Protein AF-A0A1A2ZGG6-F1 (afdb_monomer)

Radius of gyration: 10.1 Å; Cα contacts (8 Å, |Δi|>4): 42; chains: 1; bounding box: 22×21×24 Å

Secondary structure (DSSP, 8-state):
--S-TTTEEE-TTS-EEES--S--TTTHHHHHHHHHH-TT-------

Structure (mmCIF, N/CA/C/O backbone):
data_AF-A0A1A2ZGG6-F1
#
_entry.id   AF-A0A1A2ZGG6-F1
#
loop_
_atom_site.group_PDB
_atom_site.id
_atom_site.type_symbol
_atom_site.label_atom_id
_atom_site.label_alt_id
_atom_site.label_comp_id
_atom_site.label_asym_id
_atom_site.label_entity_id
_atom_site.label_seq_id
_atom_site.pdbx_PDB_ins_code
_atom_site.Cartn_x
_atom_site.Cartn_y
_atom_site.Cartn_z
_atom_site.occupancy
_atom_site.B_iso_or_equiv
_atom_site.auth_seq_id
_atom_site.auth_comp_id
_atom_site.auth_asym_id
_atom_site.auth_atom_id
_atom_site.pdbx_PDB_model_num
ATOM 1 N N . MET A 1 1 ? -1.002 11.970 -7.486 1.00 48.28 1 MET A N 1
ATOM 2 C CA . MET A 1 1 ? -2.223 11.265 -7.046 1.00 48.28 1 MET A CA 1
ATOM 3 C C . MET A 1 1 ? -1.753 9.873 -6.672 1.00 48.28 1 MET A C 1
ATOM 5 O O . MET A 1 1 ? -1.534 9.065 -7.560 1.00 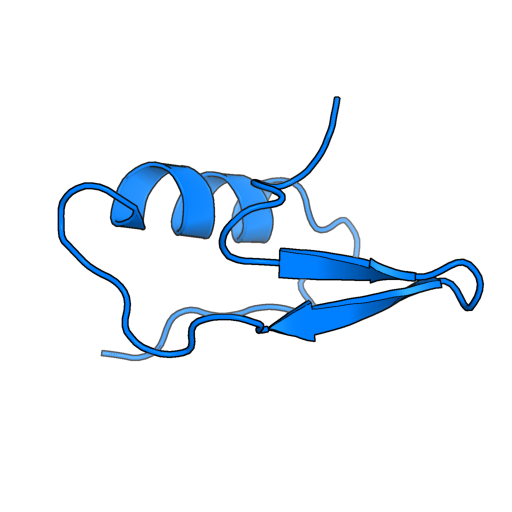48.28 1 MET A O 1
ATOM 9 N N . GLY A 1 2 ? -1.354 9.697 -5.416 1.00 55.25 2 GLY A N 1
ATOM 10 C CA . GLY A 1 2 ? -0.635 8.514 -4.951 1.00 55.25 2 GLY A CA 1
ATOM 11 C C . GLY A 1 2 ? -1.465 7.807 -3.899 1.00 55.25 2 GLY A C 1
ATOM 12 O O . GLY A 1 2 ? -2.050 8.457 -3.037 1.00 55.25 2 GLY A O 1
ATOM 13 N N . ILE A 1 3 ? -1.529 6.491 -4.028 1.00 62.22 3 ILE A N 1
ATOM 14 C CA . ILE A 1 3 ?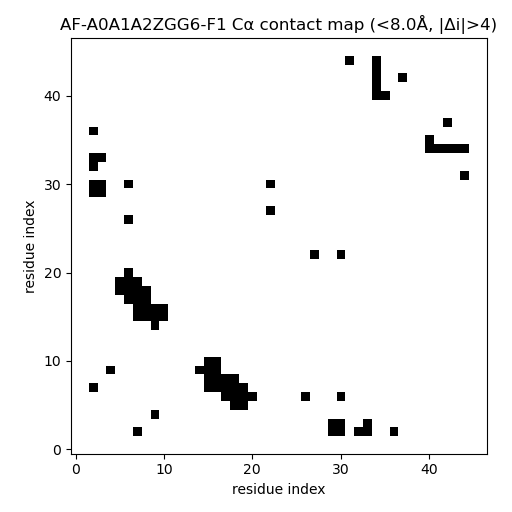 -2.023 5.581 -3.007 1.00 62.22 3 ILE A CA 1
ATOM 15 C C . ILE A 1 3 ? -1.195 5.805 -1.731 1.00 62.22 3 ILE A C 1
ATOM 17 O O . ILE A 1 3 ? 0.011 6.008 -1.817 1.00 62.22 3 ILE A O 1
ATOM 21 N N . ASN A 1 4 ? -1.863 5.845 -0.581 1.00 71.94 4 ASN A N 1
ATOM 22 C CA . ASN A 1 4 ? -1.342 6.350 0.686 1.00 71.94 4 ASN A CA 1
ATOM 23 C C . ASN A 1 4 ? 0.094 5.858 1.020 1.00 71.94 4 ASN A C 1
ATOM 25 O O . ASN A 1 4 ? 0.261 4.678 1.348 1.00 71.94 4 ASN A O 1
ATOM 29 N N . PRO A 1 5 ? 1.128 6.726 0.951 1.00 71.81 5 PRO A N 1
ATOM 30 C CA . PRO A 1 5 ? 2.538 6.315 0.970 1.00 71.81 5 PRO A CA 1
ATOM 31 C C . PRO A 1 5 ? 3.015 5.788 2.330 1.00 71.81 5 PRO A C 1
ATOM 33 O O . PRO A 1 5 ? 4.057 5.149 2.424 1.00 71.81 5 PRO A O 1
ATOM 36 N N . GLU A 1 6 ? 2.259 6.037 3.401 1.00 71.50 6 GLU A N 1
ATOM 37 C CA . GLU A 1 6 ? 2.553 5.481 4.727 1.00 71.50 6 GLU A CA 1
ATOM 38 C C . GLU A 1 6 ? 2.160 4.005 4.871 1.00 71.50 6 GLU A C 1
ATOM 40 O O . GLU A 1 6 ? 2.627 3.325 5.789 1.00 71.50 6 GLU A O 1
ATOM 45 N N . VAL A 1 7 ? 1.284 3.517 3.989 1.00 72.31 7 VAL A N 1
ATOM 46 C CA . VAL A 1 7 ? 0.740 2.153 4.026 1.00 72.31 7 VAL A CA 1
ATOM 47 C C . VAL A 1 7 ? 1.244 1.332 2.844 1.00 72.31 7 VAL A C 1
ATOM 49 O O . VAL A 1 7 ? 1.509 0.137 2.991 1.00 72.31 7 VAL A O 1
ATOM 52 N N . PHE A 1 8 ? 1.427 1.971 1.691 1.00 74.94 8 PHE A N 1
ATOM 53 C CA . PHE A 1 8 ? 1.815 1.321 0.451 1.00 74.94 8 PHE A CA 1
ATOM 54 C C . PHE A 1 8 ? 3.022 2.011 -0.170 1.00 74.94 8 PHE A C 1
ATOM 56 O O . PHE A 1 8 ? 3.048 3.227 -0.325 1.00 74.94 8 PHE A O 1
ATOM 63 N N . ASP A 1 9 ? 3.983 1.206 -0.594 1.00 79.25 9 ASP A N 1
ATOM 64 C CA . ASP A 1 9 ? 5.150 1.639 -1.347 1.00 79.25 9 ASP A CA 1
ATOM 65 C C . ASP A 1 9 ? 4.992 1.170 -2.791 1.00 79.25 9 ASP A C 1
ATOM 67 O O . ASP A 1 9 ? 4.968 -0.034 -3.057 1.00 79.25 9 ASP A O 1
ATOM 71 N N . LEU A 1 10 ? 4.825 2.108 -3.723 1.00 76.75 10 LEU A N 1
ATOM 72 C CA . LEU A 1 10 ? 4.868 1.813 -5.152 1.00 76.75 10 LEU A CA 1
ATOM 73 C C . LEU A 1 10 ? 6.283 2.110 -5.644 1.00 76.75 10 LEU A C 1
ATOM 75 O O . LEU A 1 10 ? 6.639 3.271 -5.839 1.00 76.75 10 LEU A O 1
ATOM 79 N N . GLY A 1 11 ? 7.081 1.054 -5.798 1.00 73.31 11 GLY A N 1
ATOM 80 C CA . GLY A 1 11 ? 8.450 1.169 -6.294 1.00 73.31 11 GLY A CA 1
ATOM 81 C C . GLY A 1 11 ? 8.516 1.337 -7.814 1.00 73.31 11 GLY A C 1
ATO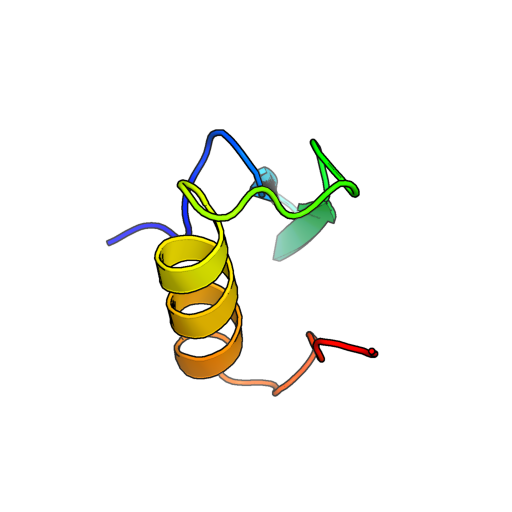M 82 O O . GLY A 1 11 ? 7.541 1.090 -8.524 1.00 73.31 11 GLY A O 1
ATOM 83 N N . ASP A 1 12 ? 9.699 1.696 -8.313 1.00 77.50 12 ASP A N 1
ATOM 84 C CA . ASP A 1 12 ? 9.978 1.924 -9.740 1.00 77.50 12 ASP A CA 1
ATOM 85 C C . ASP A 1 12 ? 9.741 0.700 -10.647 1.00 77.50 12 ASP A C 1
ATOM 87 O O . ASP A 1 12 ? 9.577 0.851 -11.854 1.00 77.50 12 ASP A O 1
ATOM 91 N N . ASP A 1 13 ? 9.682 -0.509 -10.082 1.00 80.38 13 ASP A N 1
ATOM 92 C CA . ASP A 1 13 ? 9.369 -1.751 -10.803 1.00 80.38 13 ASP A CA 1
ATOM 93 C C . ASP A 1 13 ? 7.856 -1.963 -11.049 1.00 80.38 13 ASP A C 1
ATOM 95 O O . ASP A 1 13 ? 7.439 -3.072 -11.383 1.00 80.38 13 ASP A O 1
ATOM 99 N N . ASP A 1 14 ? 7.010 -0.950 -10.814 1.00 72.44 14 ASP A N 1
ATOM 100 C CA . ASP A 1 14 ? 5.536 -1.056 -10.820 1.00 72.44 14 ASP A CA 1
ATOM 101 C C . ASP A 1 14 ? 4.989 -2.091 -9.805 1.00 72.44 14 ASP A C 1
ATOM 103 O O . ASP A 1 14 ? 3.837 -2.534 -9.871 1.00 72.44 14 ASP A O 1
ATOM 107 N N . VAL A 1 15 ? 5.811 -2.479 -8.824 1.00 75.06 15 VAL A N 1
ATOM 108 C CA . VAL A 1 15 ? 5.436 -3.410 -7.756 1.00 75.06 15 VAL A CA 1
ATOM 109 C C . VAL A 1 15 ? 5.000 -2.625 -6.530 1.00 75.06 15 VAL A C 1
ATOM 111 O O . VAL A 1 15 ? 5.782 -1.883 -5.934 1.00 75.06 15 VAL A O 1
ATOM 114 N N . LEU A 1 16 ? 3.754 -2.848 -6.119 1.00 77.44 16 LEU A N 1
ATOM 115 C CA . LEU A 1 16 ? 3.198 -2.274 -4.902 1.00 77.44 16 LEU A CA 1
ATOM 116 C C . LEU A 1 16 ? 3.468 -3.199 -3.707 1.00 77.44 16 LEU A C 1
ATOM 118 O O . LEU A 1 16 ? 3.055 -4.359 -3.700 1.00 77.44 16 LEU A O 1
ATOM 122 N N . ARG A 1 17 ? 4.167 -2.684 -2.695 1.00 76.06 17 ARG A N 1
ATOM 123 C CA . ARG A 1 17 ? 4.453 -3.366 -1.427 1.00 76.06 17 ARG A CA 1
ATOM 124 C C . ARG A 1 17 ? 3.618 -2.765 -0.305 1.00 76.06 17 ARG A C 1
ATOM 126 O O . ARG A 1 17 ? 3.428 -1.556 -0.237 1.00 76.06 17 ARG A O 1
ATOM 133 N N . ILE A 1 18 ? 3.147 -3.614 0.601 1.00 77.38 18 ILE A N 1
ATOM 134 C CA . ILE A 1 18 ? 2.430 -3.183 1.805 1.00 77.38 18 ILE A CA 1
ATOM 135 C C . ILE A 1 18 ? 3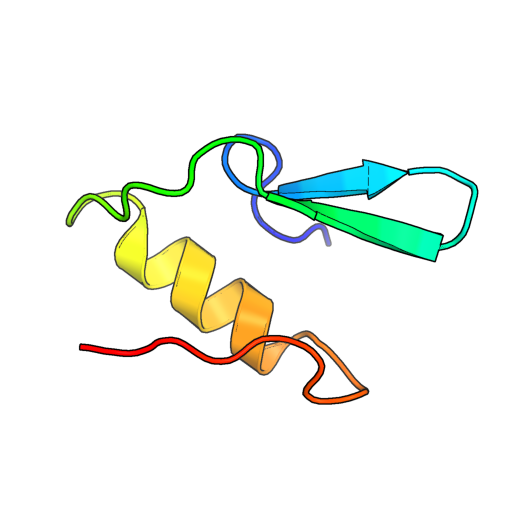.473 -2.946 2.903 1.00 77.38 18 ILE A C 1
ATOM 137 O O . ILE A 1 18 ? 4.145 -3.887 3.322 1.00 77.38 18 ILE A O 1
ATOM 141 N N . LEU A 1 19 ? 3.626 -1.697 3.345 1.00 78.94 19 LEU A N 1
ATOM 142 C CA . LEU A 1 19 ? 4.551 -1.312 4.418 1.00 78.94 19 LEU A CA 1
ATOM 143 C C . LEU A 1 19 ? 3.951 -1.553 5.807 1.00 78.94 19 LEU A C 1
ATOM 145 O O . LEU A 1 19 ? 4.667 -1.919 6.738 1.00 78.94 19 LEU A O 1
ATOM 149 N N . LYS A 1 20 ? 2.634 -1.366 5.941 1.00 72.12 20 LYS A N 1
ATOM 150 C CA . LYS A 1 20 ? 1.878 -1.619 7.171 1.00 72.12 20 LYS A CA 1
ATOM 151 C C . LYS A 1 20 ? 0.722 -2.574 6.865 1.00 72.12 20 LYS A C 1
ATOM 153 O O . LYS A 1 20 ? -0.242 -2.154 6.234 1.00 72.12 20 LYS A O 1
ATOM 158 N N . PRO A 1 21 ? 0.818 -3.854 7.267 1.00 67.38 21 PRO A N 1
ATOM 159 C CA . PRO A 1 21 ? -0.259 -4.817 7.050 1.00 67.3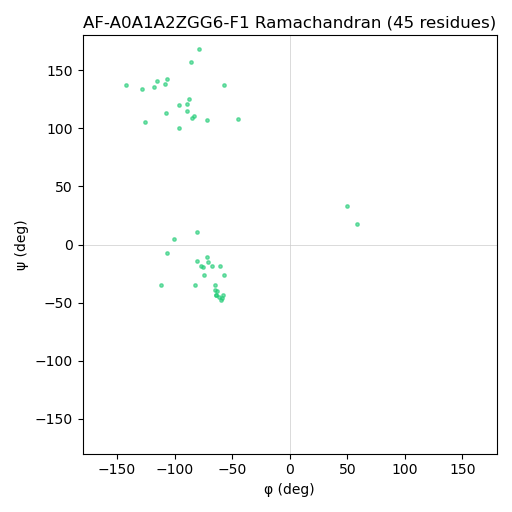8 21 PRO A CA 1
ATOM 160 C C . PRO A 1 21 ? -1.433 -4.619 8.018 1.00 67.38 21 PRO A C 1
ATOM 162 O O . PRO A 1 21 ? -2.526 -5.102 7.744 1.00 67.38 21 PRO A O 1
ATOM 165 N N . ASP A 1 22 ? -1.210 -3.923 9.134 1.00 70.50 22 ASP A N 1
ATOM 166 C CA . ASP A 1 22 ? -2.244 -3.628 10.122 1.00 70.50 22 ASP A CA 1
ATOM 167 C C . ASP A 1 22 ? -3.040 -2.393 9.686 1.00 70.50 22 ASP A C 1
ATOM 169 O O . ASP A 1 22 ? -2.507 -1.280 9.628 1.00 70.50 22 ASP A O 1
ATOM 173 N N . VAL A 1 23 ? -4.303 -2.611 9.319 1.00 73.38 23 VAL A N 1
ATOM 174 C CA . VAL A 1 23 ? -5.225 -1.542 8.933 1.00 73.38 23 VAL A CA 1
ATOM 175 C C . VAL A 1 23 ? -5.855 -0.986 10.199 1.00 73.38 23 VAL A C 1
ATOM 177 O O . VAL A 1 23 ? -6.675 -1.634 10.845 1.00 73.38 23 VAL A O 1
ATOM 180 N N . THR A 1 24 ? -5.469 0.234 10.553 1.00 79.00 24 THR A N 1
ATOM 181 C CA . THR A 1 24 ? -6.077 0.968 11.664 1.00 79.00 24 THR A CA 1
ATOM 182 C C . THR A 1 24 ? -7.318 1.724 11.176 1.00 79.00 24 THR A C 1
ATOM 184 O O . THR A 1 24 ? -7.398 2.067 9.995 1.00 79.00 24 THR A O 1
ATOM 187 N N . PRO A 1 25 ? -8.278 2.069 12.054 1.00 80.75 25 PRO A N 1
ATOM 188 C CA . PRO A 1 25 ? -9.456 2.851 11.659 1.00 80.75 25 PRO A CA 1
ATOM 189 C C . PRO A 1 25 ? -9.107 4.204 11.016 1.00 80.75 25 PRO A C 1
ATOM 191 O O . PRO A 1 25 ? -9.871 4.714 10.205 1.00 80.75 25 PRO A O 1
ATOM 194 N N . GLU A 1 26 ? -7.941 4.766 11.335 1.00 78.19 26 GLU A N 1
ATOM 195 C CA . GLU A 1 26 ? -7.435 6.007 10.737 1.00 78.19 26 GLU A CA 1
ATOM 196 C C . GLU A 1 26 ? -6.916 5.814 9.304 1.00 78.19 26 GLU A C 1
ATOM 198 O O . GLU A 1 26 ? -6.932 6.753 8.518 1.00 78.19 26 GLU A O 1
ATOM 203 N N . THR A 1 27 ? -6.470 4.604 8.948 1.00 75.31 27 THR A N 1
ATOM 204 C CA . THR A 1 27 ? -5.889 4.283 7.632 1.00 75.31 27 THR A CA 1
ATOM 205 C C . THR A 1 27 ? -6.822 3.450 6.748 1.00 75.31 27 THR A C 1
ATOM 207 O O . THR A 1 27 ? -6.540 3.261 5.563 1.00 75.31 27 THR A O 1
ATOM 210 N N . GLU A 1 28 ? -7.960 2.984 7.277 1.00 81.38 28 GLU A N 1
ATOM 211 C CA . GLU A 1 28 ? -8.936 2.162 6.551 1.00 81.38 28 GLU A CA 1
ATOM 212 C C . GLU A 1 28 ? -9.472 2.861 5.292 1.00 81.38 28 GLU A C 1
ATOM 214 O O . GLU A 1 28 ? -9.580 2.239 4.230 1.00 81.38 28 GLU A O 1
ATOM 219 N N . GLU A 1 29 ? -9.791 4.155 5.378 1.00 82.38 29 GLU A N 1
ATOM 220 C CA . GLU A 1 29 ? -10.304 4.912 4.230 1.00 82.38 29 GLU A CA 1
ATOM 221 C C . GLU A 1 29 ? -9.276 5.007 3.103 1.00 82.38 29 GLU A C 1
ATOM 223 O O . GLU A 1 29 ? -9.602 4.775 1.933 1.00 82.38 29 GLU A O 1
ATOM 228 N N . ASP A 1 30 ? -8.025 5.270 3.461 1.00 79.12 30 ASP A N 1
ATOM 229 C CA . ASP A 1 30 ? -6.907 5.326 2.534 1.00 79.12 30 ASP A CA 1
ATOM 230 C C . ASP A 1 30 ? -6.625 3.972 1.876 1.00 79.12 30 ASP A C 1
ATOM 232 O O . ASP A 1 30 ? -6.436 3.895 0.660 1.00 79.12 30 ASP A O 1
ATOM 236 N N . VAL A 1 31 ? -6.659 2.887 2.655 1.00 78.38 31 VAL A N 1
ATOM 237 C CA . VAL A 1 31 ? -6.529 1.508 2.160 1.00 78.38 31 VAL A CA 1
ATOM 238 C C . VAL A 1 31 ? -7.661 1.167 1.192 1.00 78.38 31 VAL A C 1
ATOM 240 O O . VAL A 1 31 ? -7.417 0.649 0.099 1.00 78.38 31 VAL A O 1
ATOM 243 N N . ARG A 1 32 ? -8.908 1.516 1.522 1.00 80.75 32 ARG A N 1
ATOM 244 C CA . ARG A 1 32 ? -10.043 1.324 0.607 1.00 80.75 32 ARG A CA 1
ATOM 245 C C . ARG A 1 32 ? -9.904 2.155 -0.660 1.00 80.75 32 ARG A C 1
ATOM 247 O O . ARG A 1 32 ? -10.245 1.676 -1.743 1.00 80.75 32 ARG A O 1
ATOM 254 N N . GLN A 1 33 ? -9.431 3.394 -0.556 1.00 81.25 33 GLN A N 1
ATOM 255 C CA . GLN A 1 33 ? -9.206 4.242 -1.721 1.00 81.25 33 GLN A CA 1
ATOM 256 C C . GLN A 1 33 ? -8.103 3.672 -2.615 1.00 81.25 33 GLN A C 1
ATOM 258 O O . GLN A 1 33 ? -8.265 3.660 -3.834 1.00 81.25 33 GLN A O 1
ATOM 263 N N . ALA A 1 34 ? -7.043 3.129 -2.021 1.00 77.81 34 ALA A N 1
ATOM 264 C CA . ALA A 1 34 ? -5.966 2.458 -2.729 1.00 77.81 34 ALA A CA 1
ATOM 265 C C . ALA A 1 34 ? -6.450 1.256 -3.542 1.00 77.81 34 ALA A C 1
ATOM 267 O O . ALA A 1 34 ? -6.160 1.147 -4.733 1.00 77.81 34 ALA A O 1
ATOM 268 N N . ILE A 1 35 ? -7.264 0.399 -2.921 1.00 79.06 35 ILE A N 1
ATOM 269 C CA . ILE A 1 35 ? -7.893 -0.747 -3.585 1.00 79.06 35 ILE A CA 1
ATOM 270 C C . ILE A 1 35 ? -8.755 -0.280 -4.765 1.00 79.06 35 ILE A C 1
ATOM 272 O O . ILE A 1 35 ? -8.642 -0.827 -5.861 1.00 79.06 35 ILE A O 1
ATOM 276 N N . ARG A 1 36 ? -9.574 0.766 -4.573 1.00 78.62 36 ARG A N 1
ATOM 277 C CA . ARG A 1 36 ? -10.434 1.324 -5.634 1.00 78.62 36 ARG A CA 1
ATOM 278 C C . ARG A 1 36 ? -9.649 1.949 -6.785 1.00 78.62 36 ARG A C 1
ATOM 280 O O . ARG A 1 36 ? -10.103 1.892 -7.922 1.00 78.62 36 ARG A O 1
ATOM 287 N N . GLN A 1 37 ? -8.506 2.567 -6.496 1.00 73.31 37 GLN A N 1
ATOM 288 C CA . GLN A 1 37 ? -7.656 3.189 -7.509 1.00 73.31 37 GLN A CA 1
ATOM 289 C C . GLN A 1 37 ? -6.770 2.186 -8.245 1.00 73.31 37 GLN A C 1
ATO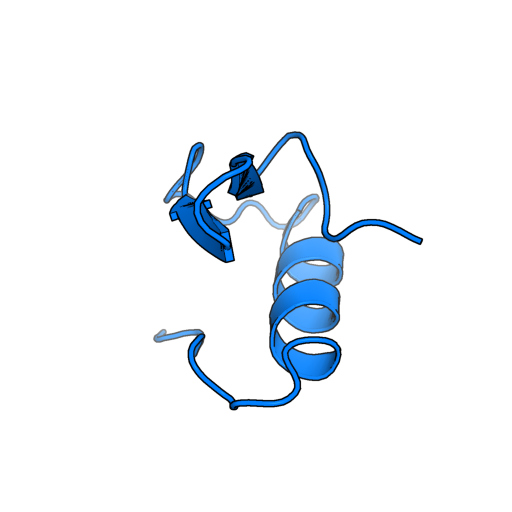M 291 O O . GLN A 1 37 ? -6.230 2.532 -9.291 1.00 73.31 37 GLN A O 1
ATOM 296 N N . CYS A 1 38 ? -6.631 0.957 -7.742 1.00 72.44 38 CYS A N 1
ATOM 297 C CA . CYS A 1 38 ? -5.809 -0.065 -8.368 1.00 72.44 38 CYS A CA 1
ATOM 298 C C . CYS A 1 38 ? -6.485 -0.577 -9.662 1.00 72.44 38 CYS A C 1
ATOM 300 O O . CYS A 1 38 ? -7.452 -1.342 -9.592 1.00 72.44 38 CYS A O 1
ATOM 302 N N . PRO A 1 39 ? -5.984 -0.222 -10.863 1.00 69.00 39 PRO A N 1
ATOM 303 C CA . PRO A 1 39 ? -6.676 -0.496 -12.128 1.00 69.00 39 PRO A CA 1
ATOM 304 C C . PRO A 1 39 ? -6.759 -1.991 -12.461 1.00 69.00 39 PRO A C 1
ATOM 306 O O . PRO A 1 39 ? -7.571 -2.400 -13.286 1.00 69.00 39 PRO A O 1
ATOM 309 N N . ARG A 1 40 ? -5.919 -2.817 -11.824 1.00 74.62 40 ARG A N 1
ATOM 310 C CA . ARG A 1 40 ? -5.874 -4.272 -12.023 1.00 74.62 40 ARG A CA 1
ATOM 311 C C . ARG A 1 40 ? -6.589 -5.063 -10.929 1.00 74.62 40 ARG A C 1
ATOM 313 O O . ARG A 1 40 ? -6.485 -6.283 -10.946 1.00 74.62 40 ARG A O 1
ATOM 320 N N . GLN A 1 41 ? -7.247 -4.393 -9.972 1.00 70.88 41 GLN A N 1
ATOM 321 C CA . GLN A 1 41 ? -7.857 -5.034 -8.794 1.00 70.88 41 GLN A CA 1
ATOM 322 C C . GLN A 1 41 ? -6.891 -5.994 -8.071 1.00 70.88 41 GLN A C 1
ATOM 324 O O . GLN A 1 41 ? -7.295 -7.016 -7.528 1.00 70.88 41 GLN A O 1
ATOM 329 N N . ALA A 1 42 ? -5.593 -5.675 -8.074 1.00 72.94 42 ALA A N 1
ATOM 330 C CA . ALA A 1 42 ? -4.557 -6.539 -7.508 1.00 72.94 42 ALA A CA 1
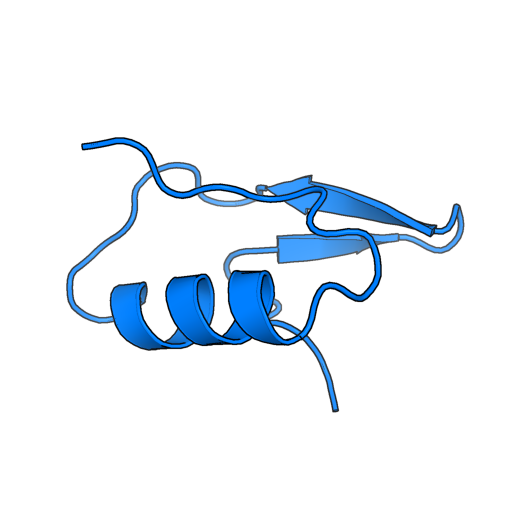ATOM 331 C C . ALA A 1 42 ? -4.580 -6.577 -5.968 1.00 72.94 42 ALA A C 1
ATOM 333 O O . ALA A 1 42 ? -3.897 -7.395 -5.360 1.00 72.94 42 ALA A O 1
ATOM 334 N N . LEU A 1 43 ? -5.352 -5.685 -5.343 1.00 72.81 43 LEU A N 1
ATOM 335 C CA . LEU A 1 43 ? -5.487 -5.555 -3.898 1.00 72.81 43 LEU A CA 1
ATOM 336 C C . LEU A 1 43 ? 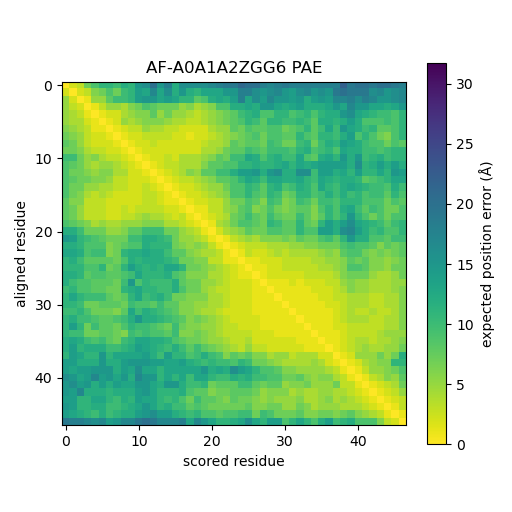-6.919 -5.899 -3.484 1.00 72.81 43 LEU A C 1
ATOM 338 O O . LEU A 1 43 ? -7.876 -5.527 -4.161 1.00 72.81 43 LEU A O 1
ATOM 342 N N . SER A 1 44 ? -7.072 -6.596 -2.362 1.00 70.94 44 SER A N 1
ATOM 343 C CA . SER A 1 44 ? -8.364 -6.912 -1.746 1.00 70.94 44 SER A CA 1
ATOM 344 C C . SER A 1 44 ? -8.220 -6.837 -0.229 1.00 70.94 44 SER A C 1
ATOM 346 O O . SER A 1 44 ? -7.214 -7.290 0.311 1.00 70.94 44 SER A O 1
ATOM 348 N N . LEU A 1 45 ? -9.209 -6.245 0.444 1.00 72.00 45 LEU A N 1
ATOM 349 C CA . LEU A 1 45 ? -9.290 -6.232 1.904 1.00 72.00 45 LEU A CA 1
ATOM 350 C C . LEU A 1 45 ? -10.028 -7.501 2.343 1.00 72.00 45 LEU A C 1
ATOM 352 O O . LEU A 1 45 ? -11.126 -7.758 1.854 1.00 72.00 45 LEU A O 1
ATOM 356 N N . THR A 1 46 ? -9.416 -8.290 3.221 1.00 70.56 46 THR A N 1
ATOM 357 C CA . THR A 1 46 ? -10.038 -9.456 3.862 1.00 70.56 46 THR A CA 1
ATOM 358 C C . THR A 1 46 ? -10.304 -9.120 5.324 1.00 70.56 46 THR A C 1
ATOM 360 O O . THR A 1 46 ? -9.472 -8.463 5.947 1.00 70.56 46 THR A O 1
ATOM 363 N N . GLU A 1 47 ? -11.473 -9.525 5.822 1.00 61.38 47 GLU A N 1
ATOM 364 C CA . GLU A 1 47 ? -11.908 -9.365 7.220 1.00 61.38 47 GLU A CA 1
ATOM 365 C C . GLU A 1 47 ? -11.188 -10.339 8.162 1.00 61.38 47 GLU A C 1
ATOM 367 O O . GLU A 1 47 ? -10.867 -11.466 7.708 1.00 61.38 47 GLU A O 1
#

Foldseek 3Di:
DDQPCCQWDCDPVSDIDGPDPDQDPVCVVSLVVNCVPPPVSPDDDDD

Organism: NCBI:txid487514

Mean predicted aligned error: 7.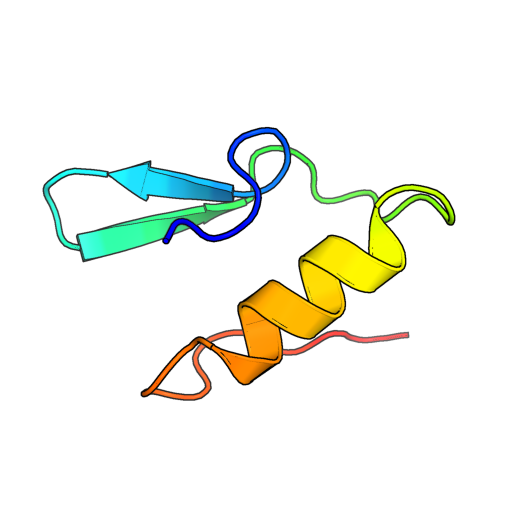61 Å

Nearest PDB structures (foldseek):
  8amp-assembly1_A  TM=9.084E-01  e=6.196E-02  Mycobacterium tuberculosis
  3pni-assembly1_A  TM=8.084E-01  e=3.495E-01  Pyrococcus furiosus

Solvent-accessible surface area (backbone atoms only — not comparable to full-atom values): 3138 Å² total; per-residue (Å²): 142,74,58,48,71,86,38,32,44,75,45,96,84,78,47,76,43,74,72,46,87,76,76,44,88,87,46,42,65,48,52,53,48,34,36,71,67,38,91,77,58,85,55,80,91,80,134

Sequence (47 aa):
MGINPEVFDLGDDDVLRILKPDVTPETEEDVRQAIRQCPRQALSLTE

pLDDT: mean 73.81, std 6.55, range [48.28, 82.38]